Protein AF-A0A835D8C1-F1 (afdb_monomer_lite)

Radius of gyration: 26.09 Å; chains: 1; bounding box: 42×16×82 Å

Foldseek 3Di:
DPPPDPVPVVVVVVVVVVVVVVVVVVVVPPPPCPPFQWAWPFACVVPPALQVVLVVVPQVRGWDFDQPDVPRHTTITGGD

InterPro domains:
  IPR010851 Defensin-like protein [PF25052] (12-78)
  IPR036574 Knottin, scorpion toxin-like superfamily [G3DSA:3.30.30.10] (31-80)

Sequence (80 aa):
MATGNVSSVVKHLTAVIIVVTLLLNSAQAMDQNAAEWKYCQGPCSNFGDCNQTCLTRGFPNGGKCVEPGPGAPLACCCSG

pLDDT: mean 75.18, std 16.59, range [36.22, 94.56]

Secondary structure (DSSP, 8-state):
----SHHHHHHHHHHHHHHHHHHHHHGGGS-S-----EEEEEEGGG-TTHHHHHHHTT-TT-EEEE-SSTTPPPEEEEE-

Organism: Tetracentron sinense (NCBI:txid13715)

Structure (mmCIF, N/CA/C/O backbone):
data_AF-A0A835D8C1-F1
#
_entry.id   AF-A0A835D8C1-F1
#
loop_
_atom_site.group_PDB
_atom_site.id
_atom_site.type_symbol
_atom_site.label_atom_id
_atom_site.label_alt_id
_atom_site.label_comp_id
_atom_site.label_asym_id
_atom_site.label_entity_id
_atom_site.label_seq_id
_atom_site.pdbx_PDB_ins_code
_atom_site.Cartn_x
_atom_site.Cartn_y
_atom_site.Cartn_z
_atom_site.occupancy
_atom_site.B_iso_or_equiv
_atom_site.auth_seq_id
_atom_site.auth_comp_id
_atom_site.auth_asym_id
_atom_site.auth_atom_id
_atom_site.pdbx_PDB_model_num
ATOM 1 N N . MET A 1 1 ? -20.985 8.009 66.880 1.00 36.22 1 MET A N 1
ATOM 2 C CA . MET A 1 1 ? -20.854 6.863 65.955 1.00 36.22 1 MET A CA 1
ATOM 3 C C . MET A 1 1 ? -22.000 6.911 64.953 1.00 36.22 1 MET A C 1
ATOM 5 O O . MET A 1 1 ? -23.067 6.379 65.211 1.00 36.22 1 MET A O 1
ATOM 9 N N . ALA A 1 2 ? -21.817 7.661 63.863 1.00 43.94 2 ALA A N 1
ATOM 10 C CA . ALA A 1 2 ? -22.799 7.773 62.786 1.00 43.94 2 ALA A CA 1
ATOM 11 C C . ALA A 1 2 ? -22.467 6.720 61.720 1.00 43.94 2 ALA A C 1
ATOM 13 O O . ALA A 1 2 ? -21.755 6.985 60.756 1.00 43.94 2 ALA A O 1
ATOM 14 N N . THR A 1 3 ? -22.932 5.493 61.945 1.00 49.53 3 THR A N 1
ATOM 15 C CA . THR A 1 3 ? -22.848 4.394 60.976 1.00 49.53 3 THR A CA 1
ATOM 16 C C . THR A 1 3 ? -23.998 4.555 59.986 1.00 49.53 3 THR A C 1
ATOM 18 O O . THR A 1 3 ? -25.032 3.910 60.103 1.00 49.53 3 THR A O 1
ATOM 21 N N . GLY A 1 4 ? -23.867 5.499 59.056 1.00 48.94 4 GLY A N 1
ATOM 22 C CA . GLY A 1 4 ? -24.860 5.739 58.012 1.00 48.94 4 GLY A CA 1
ATOM 23 C C . GLY A 1 4 ? -24.340 5.266 56.665 1.00 48.94 4 GLY A C 1
ATOM 24 O O . GLY A 1 4 ? -23.441 5.897 56.139 1.00 48.94 4 GLY A O 1
ATOM 25 N N . ASN A 1 5 ? -24.881 4.167 56.132 1.00 53.81 5 ASN A N 1
ATOM 26 C CA . ASN A 1 5 ? -25.031 3.807 54.707 1.00 53.81 5 ASN A CA 1
ATOM 27 C C . ASN A 1 5 ? -23.921 4.139 53.676 1.00 53.81 5 ASN A C 1
ATOM 29 O O . ASN A 1 5 ? -24.181 4.087 52.474 1.00 53.81 5 ASN A O 1
ATOM 33 N N . VAL A 1 6 ? -22.672 4.382 54.083 1.00 53.66 6 VAL A N 1
ATOM 34 C CA . VAL A 1 6 ? -21.549 4.635 53.159 1.00 53.66 6 VAL A CA 1
ATOM 35 C C . VAL A 1 6 ? -21.298 3.419 52.253 1.00 53.66 6 VAL A C 1
ATOM 37 O O . VAL A 1 6 ? -20.837 3.561 51.127 1.00 53.66 6 VAL A O 1
ATOM 40 N N . SER A 1 7 ? -21.680 2.212 52.685 1.00 57.19 7 SER A N 1
ATOM 41 C CA . SER A 1 7 ? -21.359 0.971 51.972 1.00 57.19 7 SER A CA 1
ATOM 42 C C . SER A 1 7 ? -22.083 0.805 50.627 1.00 57.19 7 SER A C 1
ATOM 44 O O . SER A 1 7 ? -21.486 0.291 49.685 1.00 57.19 7 SER A O 1
ATOM 46 N N . SER A 1 8 ? -23.341 1.247 50.490 1.00 56.03 8 SER A N 1
ATOM 47 C CA . SER A 1 8 ? -24.108 1.010 49.250 1.00 56.03 8 SER A CA 1
ATOM 48 C C . SER A 1 8 ? -23.802 2.045 48.168 1.00 56.03 8 SER A C 1
ATOM 50 O O . SER A 1 8 ? -23.626 1.699 47.003 1.00 56.03 8 SER A O 1
ATOM 52 N N . VAL A 1 9 ? -23.662 3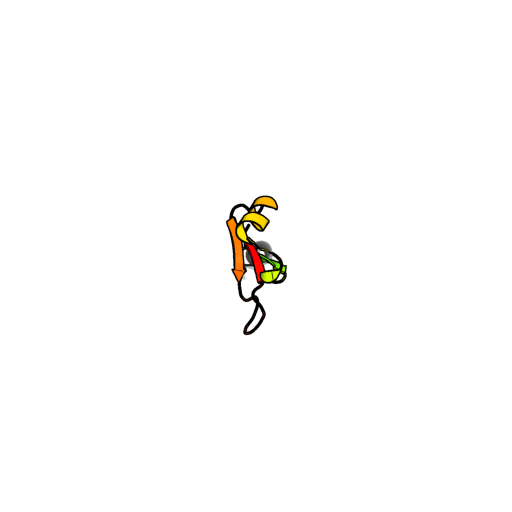.313 48.562 1.00 57.56 9 VAL A N 1
ATOM 53 C CA . VAL A 1 9 ? -23.349 4.412 47.637 1.00 57.56 9 VAL A CA 1
ATOM 54 C C . VAL A 1 9 ? -21.930 4.263 47.088 1.00 57.56 9 VAL A C 1
ATOM 56 O O . VAL A 1 9 ? -21.725 4.386 45.882 1.00 57.56 9 VAL A O 1
ATOM 59 N N . VAL A 1 10 ? -20.964 3.896 47.939 1.00 63.81 10 VAL A N 1
ATOM 60 C CA . VAL A 1 10 ? -19.579 3.651 47.510 1.00 63.81 10 VAL A CA 1
ATOM 61 C C . VAL A 1 10 ? -19.498 2.453 46.563 1.00 63.81 10 VAL A C 1
ATOM 63 O O . VAL A 1 10 ? -18.814 2.539 45.547 1.00 63.81 10 VAL A O 1
ATOM 66 N N . LYS A 1 11 ? -20.246 1.368 46.806 1.00 63.50 11 LYS A N 1
ATOM 67 C CA . LYS A 1 11 ? -20.296 0.212 45.889 1.00 63.50 11 LYS A CA 1
ATOM 68 C C . LYS A 1 11 ? -20.813 0.585 44.499 1.00 63.50 11 LYS A C 1
ATOM 70 O O . LYS A 1 11 ? -20.209 0.185 43.506 1.00 63.50 11 LYS A O 1
ATOM 75 N N . HIS A 1 12 ? -21.886 1.371 44.419 1.00 67.62 12 HIS A N 1
ATOM 76 C CA . HIS A 1 12 ? -22.432 1.816 43.134 1.00 67.62 12 HIS A CA 1
ATOM 77 C C . HIS A 1 12 ? -21.493 2.784 42.410 1.00 67.62 12 HIS A C 1
ATOM 79 O O . HIS A 1 12 ? -21.269 2.620 41.214 1.00 67.62 12 HIS A O 1
ATOM 85 N N . LEU A 1 13 ? -20.871 3.721 43.131 1.00 72.44 13 LEU A N 1
ATOM 86 C CA . LEU A 1 13 ? -19.860 4.622 42.567 1.00 72.44 13 LEU A CA 1
ATOM 87 C C . LEU A 1 13 ? -18.662 3.847 42.004 1.00 72.44 13 LEU A C 1
ATOM 89 O O . LEU A 1 13 ? -18.227 4.115 40.889 1.00 72.44 13 LEU A O 1
ATOM 93 N N . THR A 1 14 ? -18.171 2.843 42.734 1.00 75.12 14 THR A N 1
ATOM 94 C CA . THR A 1 14 ? -17.029 2.027 42.293 1.00 75.12 14 THR A CA 1
ATOM 95 C C . THR A 1 14 ? -17.377 1.220 41.040 1.00 75.12 14 THR A C 1
ATOM 97 O O . THR A 1 14 ? -16.589 1.178 40.101 1.00 75.12 14 THR A O 1
ATOM 100 N N . ALA A 1 15 ? -18.578 0.633 40.981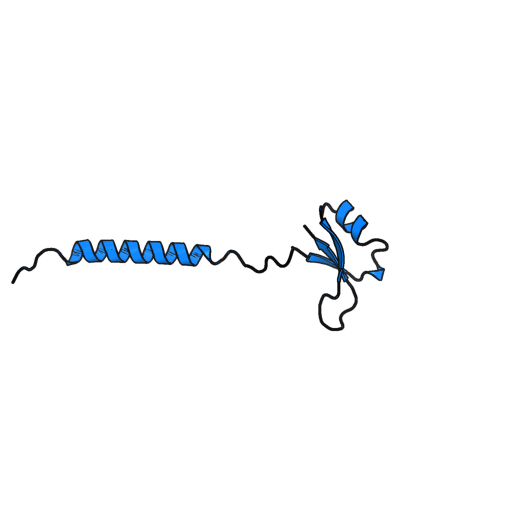 1.00 75.31 15 ALA A N 1
ATOM 101 C CA . ALA A 1 15 ? -19.046 -0.100 39.806 1.00 75.31 15 ALA A CA 1
ATOM 102 C C . ALA A 1 15 ? -19.158 0.805 38.567 1.00 75.31 15 ALA A C 1
ATOM 104 O O . ALA A 1 15 ? -18.711 0.421 37.489 1.00 75.31 15 ALA A O 1
ATOM 105 N N . VAL A 1 16 ? -19.686 2.025 38.722 1.00 80.50 16 VAL A N 1
ATOM 106 C CA . VAL A 1 16 ? -19.767 3.008 37.629 1.00 80.50 16 VAL A CA 1
ATOM 107 C C . VAL A 1 16 ? -18.372 3.404 37.145 1.00 80.50 16 VAL A C 1
ATOM 109 O O . VAL A 1 16 ? -18.129 3.411 35.942 1.00 80.50 16 VAL A O 1
ATOM 112 N N . ILE A 1 17 ? -17.433 3.663 38.059 1.00 80.75 17 ILE A N 1
ATOM 113 C CA . ILE A 1 17 ? -16.049 4.014 37.708 1.00 80.75 17 ILE A CA 1
ATOM 114 C C . ILE A 1 17 ? -15.370 2.877 36.935 1.00 80.75 17 ILE A C 1
ATOM 116 O O . ILE A 1 17 ? -14.705 3.147 35.936 1.00 80.75 17 ILE A O 1
ATOM 120 N N . ILE A 1 18 ? -15.568 1.619 37.348 1.00 79.81 18 ILE A N 1
ATOM 121 C CA . ILE A 1 18 ? -15.018 0.438 36.661 1.00 79.81 18 ILE A CA 1
ATOM 122 C C . ILE A 1 18 ? -15.602 0.305 35.251 1.00 79.81 18 ILE A C 1
ATOM 124 O O . ILE A 1 18 ? -14.856 0.102 34.300 1.00 79.81 18 ILE A O 1
ATOM 128 N N . VAL A 1 19 ? -16.919 0.462 35.086 1.00 78.62 19 VAL A N 1
ATOM 129 C CA . VAL A 1 19 ? -17.566 0.386 33.765 1.00 78.62 19 VAL A CA 1
ATOM 130 C C . VAL A 1 19 ? -17.076 1.507 32.847 1.00 78.62 19 VAL A C 1
ATOM 132 O O . VAL A 1 19 ? -16.740 1.250 31.695 1.00 78.62 19 VAL A O 1
ATOM 135 N N . VAL A 1 20 ? -16.962 2.737 33.358 1.00 77.62 20 VAL A N 1
ATOM 136 C CA . VAL A 1 20 ? -16.448 3.881 32.591 1.00 77.62 20 VAL A CA 1
ATOM 137 C C . VAL A 1 20 ? -14.993 3.649 32.184 1.00 77.62 20 VAL A C 1
ATOM 139 O O . VAL A 1 20 ? -14.665 3.781 31.009 1.00 77.62 20 VAL A O 1
ATOM 142 N N . THR A 1 21 ? -14.122 3.222 33.103 1.00 72.25 21 THR A N 1
ATOM 143 C CA . THR A 1 21 ? -12.727 2.899 32.750 1.00 72.25 21 THR A CA 1
ATOM 144 C C . THR A 1 21 ? -12.634 1.751 31.747 1.00 72.25 21 THR A C 1
ATOM 146 O O . THR A 1 21 ? -11.825 1.831 30.826 1.00 72.25 21 THR A O 1
ATOM 149 N N . LEU A 1 22 ? -13.471 0.716 31.845 1.00 70.50 22 LEU A N 1
ATOM 150 C CA . LEU A 1 22 ? -13.483 -0.387 30.879 1.00 70.50 22 LEU A CA 1
ATOM 151 C C . LEU A 1 22 ? -13.881 0.088 29.468 1.00 70.50 22 LEU A C 1
ATOM 153 O O . LEU A 1 22 ? -13.237 -0.282 28.487 1.00 70.50 22 LEU A O 1
ATOM 157 N N . LEU A 1 23 ? -14.887 0.964 29.372 1.00 69.38 23 LEU A N 1
ATOM 158 C CA . LEU A 1 23 ? -15.332 1.557 28.108 1.00 69.38 23 LEU A CA 1
ATOM 159 C C . LEU A 1 23 ? -14.249 2.449 27.483 1.00 69.38 23 LEU A C 1
ATOM 161 O O . LEU A 1 23 ? -13.974 2.321 26.289 1.00 69.38 23 LEU A O 1
ATOM 165 N N . LEU A 1 24 ? -13.574 3.291 28.277 1.00 64.44 24 LEU A N 1
ATOM 166 C CA . LEU A 1 24 ? -12.474 4.122 27.774 1.00 64.44 24 LEU A CA 1
ATOM 167 C C . LEU A 1 24 ? -11.285 3.291 27.268 1.00 64.44 24 LEU A C 1
ATOM 169 O O . LEU A 1 24 ? -10.674 3.684 26.281 1.00 64.44 24 LEU A O 1
ATOM 173 N N . ASN A 1 25 ? -10.975 2.147 27.891 1.00 61.38 25 ASN A N 1
ATOM 174 C CA . ASN A 1 25 ? -9.910 1.248 27.423 1.00 61.38 25 ASN A CA 1
ATOM 175 C C . ASN A 1 25 ? -10.288 0.513 26.124 1.00 61.38 25 ASN A C 1
ATOM 177 O O . ASN A 1 25 ? -9.433 0.295 25.271 1.00 61.38 25 ASN A O 1
ATOM 181 N N . SER A 1 26 ? -11.567 0.174 25.925 1.00 59.00 26 SER A N 1
ATOM 182 C CA . SER A 1 26 ? -12.025 -0.453 24.672 1.00 59.00 26 SER A CA 1
ATOM 183 C C . SER A 1 26 ? -11.969 0.485 23.457 1.00 59.00 26 SER A C 1
ATOM 185 O O . SER A 1 26 ? -11.802 0.026 22.330 1.00 59.00 26 SER A O 1
ATOM 187 N N . ALA A 1 27 ? -12.035 1.803 23.677 1.00 54.91 27 ALA A N 1
ATOM 188 C CA . ALA A 1 27 ? -11.940 2.806 22.615 1.00 54.91 27 ALA A CA 1
ATOM 189 C C . ALA A 1 27 ? -10.507 3.004 22.079 1.00 54.91 27 ALA A C 1
ATOM 191 O O . ALA A 1 27 ? -10.319 3.657 21.055 1.00 54.91 27 ALA A O 1
ATOM 192 N N . GLN A 1 28 ? -9.494 2.432 22.740 1.00 54.25 28 GLN A N 1
ATOM 193 C CA . GLN A 1 28 ? -8.078 2.594 22.379 1.00 54.25 28 GLN A CA 1
ATOM 194 C C . GLN A 1 28 ? -7.602 1.569 21.339 1.00 54.25 28 GLN A C 1
ATOM 196 O O . GLN A 1 28 ? -6.460 1.627 20.898 1.00 54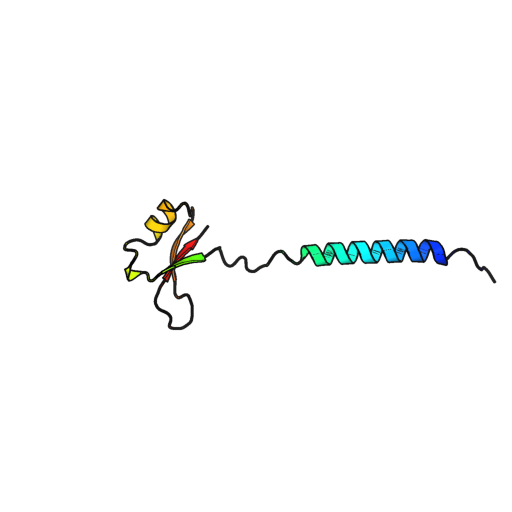.25 28 GLN A O 1
ATOM 201 N N . ALA A 1 29 ? -8.475 0.650 20.916 1.00 49.59 29 ALA A N 1
ATOM 202 C CA . ALA A 1 29 ? -8.176 -0.359 19.901 1.00 49.59 29 ALA A CA 1
ATOM 203 C C . ALA A 1 29 ? -8.452 0.113 18.460 1.00 49.59 29 ALA A C 1
ATOM 205 O O . ALA A 1 29 ? -8.490 -0.704 17.543 1.00 49.59 29 ALA A O 1
ATOM 206 N N . MET A 1 30 ? -8.636 1.418 18.230 1.00 48.62 30 MET A N 1
ATOM 207 C CA . MET A 1 30 ? -8.502 1.983 16.886 1.00 48.62 30 MET A CA 1
ATOM 208 C C . MET A 1 30 ? -7.032 2.300 16.650 1.00 48.62 30 MET A C 1
ATOM 210 O O . MET A 1 30 ? -6.573 3.431 16.814 1.00 48.62 30 MET A O 1
ATOM 214 N N . ASP A 1 31 ? -6.323 1.218 16.335 1.00 47.69 31 ASP A N 1
ATOM 215 C CA . ASP A 1 31 ? -5.014 1.162 15.709 1.00 47.69 31 ASP A CA 1
ATOM 216 C C . ASP A 1 31 ? -4.721 2.438 14.907 1.00 47.69 31 ASP A C 1
ATOM 218 O O . ASP A 1 31 ? -5.224 2.666 13.809 1.00 47.69 31 ASP A O 1
ATOM 222 N N . GLN A 1 32 ? -3.900 3.305 15.498 1.00 46.62 32 GLN A N 1
ATOM 223 C CA . GLN A 1 32 ? -3.331 4.477 14.840 1.00 46.62 32 GLN A CA 1
ATOM 224 C C . GLN A 1 32 ? -2.274 4.072 13.798 1.00 46.62 32 GLN A C 1
ATOM 226 O O . GLN A 1 32 ? -1.617 4.941 13.232 1.00 46.62 32 GLN A O 1
ATOM 231 N N . ASN A 1 33 ? -2.140 2.781 13.469 1.00 44.78 33 ASN A N 1
ATOM 232 C CA . ASN A 1 33 ? -1.466 2.332 12.261 1.00 44.78 33 ASN A CA 1
ATOM 233 C C . ASN A 1 33 ? -2.394 2.417 11.034 1.00 44.78 33 ASN A C 1
ATOM 235 O O . ASN A 1 33 ? -2.344 1.592 10.123 1.00 44.78 33 ASN A O 1
ATOM 239 N N . ALA A 1 34 ? -3.106 3.545 10.934 1.00 45.25 34 ALA A N 1
ATOM 240 C CA . ALA A 1 34 ? -3.490 4.208 9.692 1.00 45.25 34 ALA A CA 1
ATOM 241 C C . ALA A 1 34 ? -2.255 4.594 8.838 1.00 45.25 34 ALA A C 1
ATOM 243 O O . ALA A 1 34 ? -2.203 5.656 8.218 1.00 45.25 34 ALA A O 1
ATOM 244 N N . ALA A 1 35 ? -1.240 3.729 8.786 1.00 51.22 35 ALA A N 1
ATOM 245 C CA . ALA A 1 35 ? -0.386 3.600 7.632 1.00 51.22 35 ALA A CA 1
ATOM 246 C C . ALA A 1 35 ? -1.323 3.163 6.508 1.00 51.22 35 ALA A C 1
ATOM 248 O O . ALA A 1 35 ? -1.638 1.981 6.403 1.00 51.22 35 ALA A O 1
ATOM 249 N N . GLU A 1 36 ? -1.839 4.162 5.777 1.00 57.50 36 GLU A N 1
ATOM 250 C CA . GLU A 1 36 ? -2.582 4.074 4.516 1.00 57.50 36 GLU A CA 1
ATOM 251 C C . GLU A 1 36 ? -2.540 2.648 3.980 1.00 57.50 36 GLU A C 1
ATOM 253 O O . GLU A 1 36 ? -1.446 2.197 3.644 1.00 57.50 36 GLU A O 1
ATOM 258 N N . TRP A 1 37 ? -3.666 1.935 3.979 1.00 55.62 37 TRP A N 1
ATOM 259 C CA . TRP A 1 37 ? -3.766 0.532 3.582 1.00 55.62 37 TRP A CA 1
ATOM 260 C C . TRP A 1 37 ? -2.979 0.260 2.288 1.00 55.62 37 TRP A C 1
ATOM 262 O O . TRP A 1 37 ? -3.507 0.416 1.191 1.00 55.62 37 TRP A O 1
ATOM 272 N N . LYS A 1 38 ? -1.697 -0.112 2.417 1.00 70.88 38 LYS A N 1
ATOM 273 C CA . LYS A 1 38 ? -0.777 -0.336 1.300 1.00 70.88 38 LYS A CA 1
ATOM 274 C C . LYS A 1 38 ? -0.850 -1.808 0.948 1.00 70.88 38 LYS A C 1
ATOM 276 O O . LYS A 1 38 ? -0.100 -2.625 1.477 1.00 70.88 38 LYS A O 1
ATOM 281 N N . TYR A 1 39 ? -1.780 -2.164 0.067 1.00 84.75 39 TYR A N 1
ATOM 282 C CA . TYR A 1 39 ? -1.839 -3.523 -0.459 1.00 84.75 39 TYR A CA 1
ATOM 283 C C . TYR A 1 39 ? -0.737 -3.707 -1.505 1.00 84.75 39 TYR A C 1
ATOM 285 O O . TYR A 1 39 ? -0.846 -3.222 -2.633 1.00 84.75 39 TYR A O 1
ATOM 293 N N . CYS A 1 40 ? 0.348 -4.378 -1.119 1.00 87.56 40 CYS A N 1
ATOM 294 C CA . CYS A 1 40 ? 1.494 -4.623 -1.988 1.00 87.56 40 CYS A CA 1
ATOM 295 C C . CYS A 1 40 ? 1.317 -5.919 -2.786 1.00 87.56 40 CYS A C 1
ATOM 297 O O . CYS A 1 40 ? 1.211 -7.003 -2.220 1.00 87.56 40 CYS A O 1
ATOM 299 N N . GLN A 1 41 ? 1.297 -5.805 -4.113 1.00 85.00 41 GLN A N 1
ATOM 300 C CA . GLN A 1 41 ? 0.981 -6.910 -5.025 1.00 85.00 41 GLN A CA 1
ATOM 301 C C . GLN A 1 41 ? 2.212 -7.736 -5.432 1.00 85.00 41 GLN A C 1
ATOM 303 O O . GLN A 1 41 ? 2.073 -8.859 -5.911 1.00 85.00 41 GLN A O 1
ATOM 308 N N . GLY A 1 42 ? 3.414 -7.172 -5.283 1.00 86.81 42 GLY A N 1
ATOM 309 C CA . GLY A 1 42 ? 4.672 -7.783 -5.714 1.00 86.81 42 GLY A CA 1
ATOM 310 C C . GLY A 1 42 ? 5.642 -6.762 -6.317 1.00 86.81 42 GLY A C 1
ATOM 311 O O . GLY A 1 42 ? 5.403 -5.559 -6.199 1.00 86.81 42 GLY A O 1
ATOM 312 N N . PRO A 1 43 ? 6.733 -7.211 -6.959 1.00 90.62 43 PRO A N 1
ATOM 313 C CA . PRO A 1 43 ? 7.775 -6.328 -7.475 1.00 90.62 43 PRO A CA 1
ATOM 314 C C . PRO A 1 43 ? 7.263 -5.442 -8.614 1.00 90.62 43 PRO A C 1
ATOM 316 O O . PRO A 1 43 ? 6.510 -5.892 -9.477 1.00 90.62 43 PRO A O 1
ATOM 319 N N . CYS A 1 44 ? 7.712 -4.188 -8.652 1.00 89.31 44 CYS A N 1
ATOM 320 C CA . CYS A 1 44 ? 7.273 -3.219 -9.655 1.00 89.31 44 CYS A CA 1
ATOM 321 C C . CYS A 1 44 ? 7.614 -3.597 -11.096 1.00 89.31 44 CYS A C 1
ATOM 323 O O . CYS A 1 44 ? 6.903 -3.194 -12.006 1.00 89.31 44 CYS A O 1
ATOM 325 N N . SER A 1 45 ? 8.631 -4.429 -11.318 1.00 88.00 45 SER A N 1
ATOM 326 C CA . SER A 1 45 ? 8.951 -4.965 -12.646 1.00 88.00 45 SER A CA 1
ATOM 327 C C . SER A 1 45 ? 7.810 -5.777 -13.272 1.00 88.00 45 SER A C 1
ATOM 329 O O . SER A 1 45 ? 7.745 -5.876 -14.493 1.00 88.00 45 SER A O 1
ATOM 331 N N . ASN A 1 46 ? 6.897 -6.330 -12.464 1.00 89.38 46 ASN A N 1
ATOM 332 C CA . ASN A 1 46 ? 5.726 -7.065 -12.950 1.00 89.38 46 ASN A CA 1
ATOM 333 C C . ASN A 1 46 ? 4.541 -6.152 -13.305 1.00 89.38 46 ASN A C 1
ATOM 335 O O . ASN A 1 46 ? 3.578 -6.613 -13.915 1.00 89.38 46 ASN A O 1
ATOM 339 N N . PHE A 1 47 ? 4.588 -4.874 -12.921 1.00 86.75 47 PHE A N 1
ATOM 340 C CA . PHE A 1 47 ? 3.497 -3.920 -13.095 1.00 86.75 47 PHE A CA 1
ATOM 341 C C . PHE A 1 47 ? 3.996 -2.730 -13.915 1.00 86.75 47 PHE A C 1
ATOM 343 O O . PHE A 1 47 ? 4.530 -1.775 -13.359 1.00 86.75 47 PHE A O 1
ATOM 350 N N . GLY A 1 48 ? 3.804 -2.783 -15.240 1.00 84.56 48 GLY A N 1
ATOM 351 C CA . GLY A 1 48 ? 4.241 -1.715 -16.152 1.00 84.56 48 GLY A CA 1
ATOM 352 C C . GLY A 1 48 ? 3.703 -0.330 -15.771 1.00 84.56 48 GLY A C 1
ATOM 353 O O . GLY A 1 48 ? 4.417 0.659 -15.898 1.00 84.56 48 GLY A O 1
ATOM 354 N N . ASP A 1 49 ? 2.483 -0.279 -15.226 1.00 92.19 49 ASP A N 1
ATOM 355 C CA . ASP A 1 49 ? 1.929 0.899 -14.560 1.00 92.19 49 ASP A CA 1
ATOM 356 C C . ASP A 1 49 ? 1.219 0.474 -13.262 1.00 92.19 49 ASP A C 1
ATOM 358 O O . ASP A 1 49 ? 0.090 -0.036 -13.257 1.00 92.19 49 ASP A O 1
ATOM 362 N N . CYS A 1 50 ? 1.920 0.646 -12.138 1.00 91.69 50 CYS A N 1
ATOM 363 C CA . CYS A 1 50 ? 1.401 0.322 -10.810 1.00 91.69 50 CYS A CA 1
ATOM 364 C C . CYS A 1 50 ? 0.137 1.132 -10.472 1.00 91.69 50 CYS A C 1
ATOM 366 O O . CYS A 1 50 ? -0.802 0.595 -9.882 1.00 91.69 50 CYS A O 1
ATOM 368 N N . ASN A 1 51 ? 0.078 2.396 -10.897 1.00 92.50 51 ASN A N 1
ATOM 369 C CA . ASN A 1 51 ? -1.043 3.279 -10.607 1.00 92.50 51 ASN A CA 1
ATOM 370 C C . ASN A 1 51 ? -2.315 2.809 -11.325 1.00 92.50 51 ASN A C 1
ATOM 372 O O . ASN A 1 51 ? -3.335 2.568 -10.680 1.00 92.50 51 ASN A O 1
ATOM 376 N N . GLN A 1 52 ? -2.238 2.588 -12.640 1.00 94.56 52 GLN A N 1
ATOM 377 C CA . GLN A 1 52 ? -3.370 2.087 -13.428 1.00 94.56 52 GLN A CA 1
ATOM 378 C C . GLN A 1 52 ? -3.831 0.701 -12.973 1.00 94.56 52 GLN A C 1
ATOM 380 O O . GLN A 1 52 ? -5.034 0.431 -12.922 1.00 94.56 52 GLN A O 1
ATOM 385 N N . THR A 1 53 ? -2.895 -0.169 -12.583 1.00 92.50 53 THR A N 1
ATOM 386 C CA . THR A 1 53 ? -3.231 -1.496 -12.049 1.00 92.50 53 THR A CA 1
ATOM 387 C C . THR A 1 53 ? -4.077 -1.382 -10.782 1.00 92.50 53 THR A C 1
ATOM 389 O O . THR A 1 53 ? -5.087 -2.072 -10.647 1.00 92.50 53 THR A O 1
ATOM 392 N N . CYS A 1 54 ? -3.685 -0.509 -9.855 1.00 92.94 54 CYS A N 1
ATOM 393 C CA . CYS A 1 54 ? -4.414 -0.305 -8.609 1.00 92.94 54 CYS A CA 1
ATOM 394 C C . CYS A 1 54 ? -5.780 0.359 -8.839 1.00 92.94 54 CYS A C 1
ATOM 396 O O . CYS A 1 54 ? -6.775 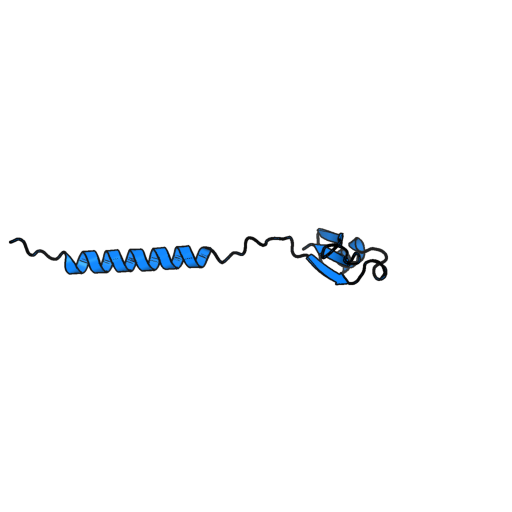-0.120 -8.297 1.00 92.94 54 CYS A O 1
ATOM 398 N N . LEU A 1 55 ? -5.860 1.367 -9.715 1.00 93.00 55 LEU A N 1
ATOM 399 C CA . LEU A 1 55 ? -7.133 1.988 -10.104 1.00 93.00 55 LEU A CA 1
ATOM 400 C C . LEU A 1 55 ? -8.107 0.959 -10.704 1.00 93.00 55 LEU A C 1
ATOM 402 O O . LEU A 1 55 ? -9.265 0.891 -10.302 1.00 93.00 55 LEU A O 1
ATOM 406 N N . THR A 1 56 ? -7.620 0.090 -11.597 1.00 93.12 56 THR A N 1
ATOM 407 C CA . THR A 1 56 ? -8.421 -0.984 -12.219 1.00 93.12 56 THR A CA 1
ATOM 408 C C . THR A 1 56 ? -8.920 -2.009 -11.197 1.00 93.12 56 THR A C 1
ATOM 410 O O . THR A 1 56 ? -9.976 -2.612 -11.377 1.00 93.12 56 THR A O 1
ATOM 413 N N . ARG A 1 57 ? -8.180 -2.208 -10.102 1.00 89.44 57 ARG A N 1
ATOM 414 C CA . ARG A 1 57 ? -8.546 -3.118 -9.006 1.00 89.44 57 ARG A CA 1
ATOM 415 C C . ARG A 1 57 ? -9.466 -2.483 -7.960 1.00 89.44 57 ARG A C 1
ATOM 417 O O . ARG A 1 57 ? -9.823 -3.159 -7.000 1.00 89.44 57 ARG A O 1
ATOM 424 N N . GLY A 1 58 ? -9.863 -1.225 -8.150 1.00 90.06 58 GLY A N 1
ATOM 425 C CA . GLY A 1 58 ? -10.798 -0.527 -7.269 1.00 90.06 58 GLY A CA 1
ATOM 426 C C . GLY A 1 58 ? -10.145 0.226 -6.112 1.00 90.06 58 GLY A C 1
ATOM 427 O O . GLY A 1 58 ? -10.846 0.603 -5.181 1.00 90.06 58 GLY A O 1
ATOM 428 N N . PHE A 1 59 ? -8.831 0.464 -6.160 1.00 90.38 59 PHE A N 1
ATOM 429 C CA . PHE A 1 59 ? -8.149 1.340 -5.206 1.00 90.38 59 PHE A CA 1
ATOM 430 C C . PHE A 1 59 ? -8.233 2.792 -5.705 1.00 90.38 59 PHE A C 1
ATOM 432 O O . PHE A 1 59 ? -7.550 3.125 -6.677 1.00 90.38 59 PHE A O 1
ATOM 439 N N . PRO A 1 60 ? -9.063 3.665 -5.097 1.00 88.38 60 PRO A N 1
ATOM 440 C CA . PRO A 1 60 ? -9.364 4.995 -5.639 1.00 88.38 60 PRO A CA 1
ATOM 441 C C . PRO A 1 60 ? -8.155 5.935 -5.627 1.00 88.38 60 PRO A C 1
ATOM 443 O O . PRO A 1 60 ? -8.055 6.812 -6.483 1.00 88.38 60 PRO A O 1
ATOM 446 N N . ASN A 1 61 ? -7.211 5.721 -4.707 1.00 88.69 61 ASN A N 1
ATOM 447 C CA . ASN A 1 61 ? -5.975 6.497 -4.616 1.00 88.69 61 ASN A CA 1
ATOM 448 C C . ASN A 1 61 ? -4.843 5.909 -5.481 1.00 88.69 61 ASN A C 1
ATOM 450 O O . ASN A 1 61 ? -3.703 6.372 -5.415 1.00 88.69 61 ASN A O 1
ATOM 454 N N . GLY A 1 62 ? -5.142 4.891 -6.298 1.00 91.38 62 GLY A N 1
ATOM 455 C CA . GLY A 1 62 ? -4.186 4.262 -7.198 1.00 91.38 62 GLY A CA 1
ATOM 456 C C . GLY A 1 62 ? -3.070 3.536 -6.454 1.00 91.38 62 GLY A C 1
ATOM 457 O O . GLY A 1 62 ? -3.307 2.851 -5.457 1.00 91.38 62 GLY A O 1
ATOM 458 N N . GLY A 1 63 ? -1.844 3.622 -6.964 1.00 92.06 63 GLY A N 1
ATOM 459 C CA . GLY A 1 63 ? -0.708 2.912 -6.382 1.00 92.06 63 GLY A CA 1
ATOM 460 C C . GLY A 1 63 ? 0.641 3.422 -6.848 1.00 92.06 63 GLY A C 1
ATOM 461 O O . GLY A 1 63 ? 0.758 4.093 -7.873 1.00 92.06 63 GLY A O 1
ATOM 462 N N . LYS A 1 64 ? 1.678 3.098 -6.074 1.00 92.31 64 LYS A N 1
ATOM 463 C CA . LYS A 1 64 ? 3.057 3.501 -6.365 1.00 92.31 64 LYS A CA 1
ATOM 464 C C . LYS A 1 64 ? 4.063 2.421 -5.990 1.00 92.31 64 LYS A C 1
ATOM 466 O O . LYS A 1 64 ? 3.806 1.569 -5.139 1.00 92.31 64 LYS A O 1
ATOM 471 N N . CYS A 1 65 ? 5.229 2.504 -6.620 1.00 91.25 65 CYS A N 1
ATOM 472 C CA . CYS A 1 65 ? 6.387 1.697 -6.271 1.00 91.25 65 CYS A CA 1
ATOM 473 C C . CYS A 1 65 ? 7.016 2.221 -4.987 1.00 91.25 65 CYS A C 1
ATOM 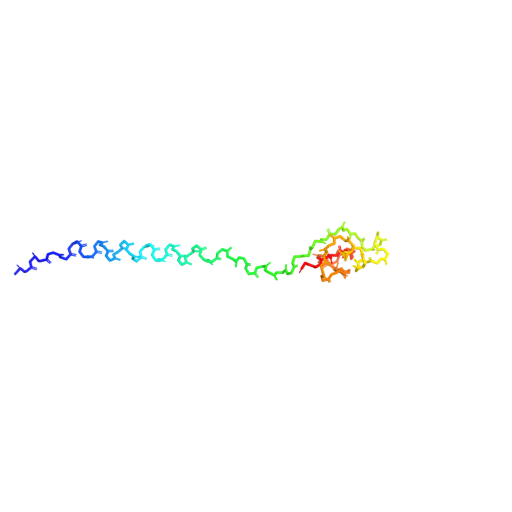475 O O . CYS A 1 65 ? 7.482 3.359 -4.949 1.00 91.25 65 CYS A O 1
ATOM 477 N N . VAL A 1 66 ? 7.020 1.402 -3.941 1.00 89.19 66 VAL A N 1
ATOM 478 C CA . VAL A 1 66 ? 7.656 1.724 -2.660 1.00 89.19 66 VAL A CA 1
ATOM 479 C C . VAL A 1 66 ? 8.623 0.630 -2.263 1.00 89.19 66 VAL A C 1
ATOM 481 O O . VAL A 1 66 ? 8.475 -0.522 -2.662 1.00 89.19 66 VAL A O 1
ATOM 484 N N . GLU A 1 67 ? 9.603 0.996 -1.453 1.00 88.69 67 GLU A N 1
ATOM 485 C CA . GLU A 1 67 ? 10.468 0.037 -0.786 1.00 88.69 67 GLU A CA 1
ATOM 486 C C . GLU A 1 67 ? 9.736 -0.491 0.464 1.00 88.69 67 GLU A C 1
ATOM 488 O O . GLU A 1 67 ? 9.480 0.294 1.380 1.00 88.69 67 GLU A O 1
ATOM 493 N N . PRO A 1 68 ? 9.329 -1.776 0.520 1.00 78.88 68 PRO A N 1
ATOM 494 C CA . PRO A 1 68 ? 8.571 -2.304 1.659 1.00 78.8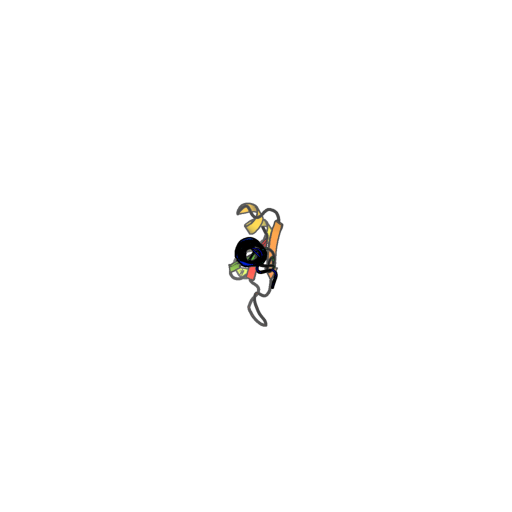8 68 PRO A CA 1
ATOM 495 C C . PRO A 1 68 ? 9.425 -2.489 2.926 1.00 78.88 68 PRO A C 1
ATOM 497 O O . PRO A 1 68 ? 8.881 -2.707 4.006 1.00 78.88 68 PRO A O 1
ATOM 500 N N . GLY A 1 69 ? 10.751 -2.403 2.812 1.00 80.12 69 GLY A N 1
ATOM 501 C CA . GLY A 1 69 ? 11.697 -2.462 3.921 1.00 80.12 69 GLY A CA 1
ATOM 502 C C . GLY A 1 69 ? 13.115 -2.138 3.442 1.00 80.12 69 GLY A C 1
ATOM 503 O O . GLY A 1 69 ? 13.370 -2.249 2.247 1.00 80.12 69 GLY A O 1
ATOM 504 N N . PRO A 1 70 ? 14.037 -1.761 4.341 1.00 82.06 70 PRO A N 1
ATOM 505 C CA . PRO A 1 70 ? 15.360 -1.264 3.970 1.00 82.06 70 PRO A CA 1
ATOM 506 C C . PRO A 1 70 ? 16.122 -2.253 3.077 1.00 82.06 70 PRO A C 1
ATOM 508 O O . PRO A 1 70 ? 16.438 -3.366 3.499 1.00 82.06 70 PRO A O 1
ATOM 511 N N . GLY A 1 71 ? 16.415 -1.836 1.842 1.00 84.12 71 GLY A N 1
ATOM 512 C CA . GLY A 1 71 ? 17.145 -2.633 0.849 1.00 84.12 71 GLY A CA 1
ATOM 513 C C . GLY A 1 71 ? 16.313 -3.710 0.139 1.00 84.12 71 GLY A C 1
ATOM 514 O O . GLY A 1 71 ? 16.866 -4.519 -0.609 1.00 84.12 71 GLY A O 1
ATOM 515 N N . ALA A 1 72 ? 14.997 -3.744 0.359 1.00 84.38 72 ALA A N 1
ATOM 516 C CA . ALA A 1 72 ? 14.091 -4.619 -0.374 1.00 84.38 72 ALA A CA 1
ATOM 517 C C . ALA A 1 72 ? 13.862 -4.101 -1.809 1.00 84.38 72 ALA A C 1
ATOM 519 O O . ALA A 1 72 ? 13.931 -2.900 -2.061 1.00 84.38 72 ALA A O 1
ATOM 520 N N . PRO A 1 73 ? 13.546 -4.974 -2.780 1.00 86.75 73 PRO A N 1
ATOM 521 C CA . PRO A 1 73 ? 13.161 -4.521 -4.112 1.00 86.75 73 PRO A CA 1
ATOM 522 C C . PRO A 1 73 ? 11.859 -3.706 -4.070 1.00 86.75 73 PRO A C 1
ATOM 524 O O . PRO A 1 73 ? 10.955 -3.995 -3.283 1.00 86.75 73 PRO A O 1
ATOM 527 N N . LEU A 1 74 ? 11.745 -2.719 -4.967 1.00 89.88 74 LEU A N 1
ATOM 528 C CA . LEU A 1 74 ? 10.541 -1.897 -5.106 1.00 89.88 74 LEU A CA 1
ATOM 529 C C . LEU A 1 74 ? 9.312 -2.771 -5.376 1.00 89.88 74 LEU A C 1
ATOM 531 O O . LEU A 1 74 ? 9.278 -3.528 -6.351 1.00 89.88 74 LEU A O 1
ATOM 535 N N . ALA A 1 75 ? 8.286 -2.613 -4.547 1.00 91.81 75 ALA A N 1
ATOM 536 C CA . ALA A 1 75 ? 7.010 -3.295 -4.659 1.00 91.81 75 ALA A CA 1
ATOM 537 C C . ALA A 1 75 ? 5.899 -2.320 -5.059 1.00 91.81 75 ALA A C 1
ATOM 539 O O . ALA A 1 75 ? 5.852 -1.179 -4.598 1.00 91.81 75 ALA A O 1
ATOM 540 N N . CYS A 1 76 ? 4.988 -2.775 -5.917 1.00 92.31 76 CYS A N 1
ATOM 541 C CA . CYS A 1 76 ? 3.804 -2.015 -6.290 1.00 92.31 76 CYS A CA 1
ATOM 542 C C . CYS A 1 76 ? 2.769 -2.121 -5.171 1.00 92.31 76 CYS A C 1
ATOM 544 O O . CYS A 1 76 ? 2.219 -3.203 -4.942 1.00 92.31 76 CYS A O 1
ATOM 546 N N . CYS A 1 77 ? 2.504 -1.006 -4.490 1.00 91.62 77 CYS A N 1
ATOM 547 C CA . CYS A 1 77 ? 1.556 -0.943 -3.386 1.00 91.62 77 CYS A CA 1
ATOM 548 C C . CYS A 1 77 ? 0.408 0.014 -3.709 1.00 91.62 77 CYS A C 1
ATOM 550 O O . CYS A 1 77 ? 0.629 1.184 -4.037 1.00 91.62 77 CYS A O 1
ATOM 552 N N . CYS A 1 78 ? -0.814 -0.507 -3.620 1.00 90.94 78 CYS A N 1
ATOM 553 C CA . CYS A 1 78 ? -2.046 0.240 -3.837 1.00 90.94 78 CYS A CA 1
ATOM 554 C C . CYS A 1 78 ? -2.472 0.965 -2.566 1.00 90.94 78 CYS A C 1
ATOM 556 O O . CYS A 1 78 ? -2.290 0.415 -1.485 1.00 90.94 78 CYS A O 1
ATOM 558 N N . SER A 1 79 ? -3.054 2.154 -2.706 1.00 86.25 79 SER A N 1
ATOM 559 C CA . SER A 1 79 ? -3.607 2.940 -1.603 1.00 86.25 79 SER A CA 1
ATOM 560 C C . SER A 1 79 ? -5.129 3.021 -1.731 1.00 86.25 79 SER A C 1
ATOM 562 O O . SER A 1 79 ? -5.648 3.319 -2.810 1.00 86.25 79 SER A O 1
ATOM 564 N N . GLY A 1 80 ? -5.831 2.695 -0.645 1.00 72.31 80 GLY A N 1
ATOM 565 C CA . GLY A 1 80 ? -7.296 2.717 -0.535 1.00 72.31 80 GLY A CA 1
ATOM 566 C C . GLY A 1 80 ? -7.839 4.043 -0.039 1.00 72.31 80 GLY A C 1
ATOM 567 O O . GLY A 1 80 ? -7.098 4.742 0.687 1.00 72.31 80 GLY A O 1
#